Protein AF-A0A212RD48-F1 (afdb_monomer_lite)

Radius of gyration: 13.56 Å; chains: 1; bounding box: 32×24×40 Å

pLDDT: mean 89.85, std 11.2, range [38.34, 98.31]

Sequence (104 aa):
MESSGKEVEIRFAWRSVQGPQVVARFRAAVEGEDPAMRRVLCRLMTLLEVQTPPGVEDPLLRPEGLRTLEGKRVKVPEEALHGLTLPLKRETLTGGLRIPYFFD

Foldseek 3Di:
DDPQADKAKFKEWEQAPVGDIKIWIFTWGFPAADVVVQKTKIAGADTDDIDDDPPRPDPCSDPVNVRVLHRWIAIDHPCRRVVDYHYDYPCLSVVVDPDRRTHD

Secondary structure (DSSP, 8-state):
----PPEEEEEEEEEPTTSPEEEEEEEEEEEEEETTTTEEEEEEEEEEEEE--TT---GGGSHHHHHTTTT-EEEEEGGGGGT-EEEE-GGGTTT-SSS-SEE-

Structure (mmCIF, N/CA/C/O backbone):
data_AF-A0A212RD48-F1
#
_entry.id   AF-A0A21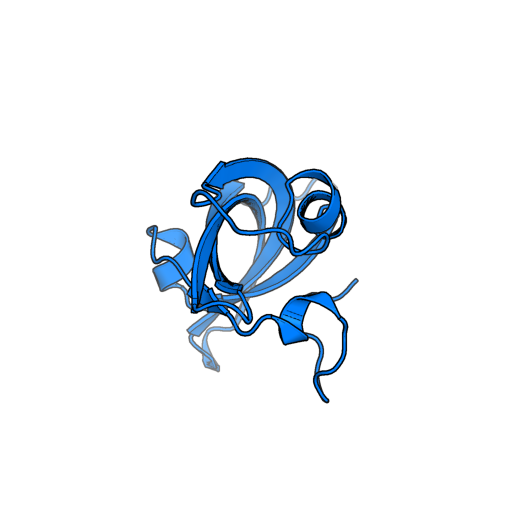2RD48-F1
#
loop_
_atom_site.group_PDB
_atom_site.id
_atom_site.type_symbol
_atom_site.label_atom_id
_atom_site.label_alt_id
_atom_site.label_comp_id
_atom_site.label_asym_id
_atom_site.label_entity_id
_atom_site.label_seq_id
_atom_site.pdbx_PDB_ins_code
_atom_site.Cartn_x
_atom_site.Cartn_y
_atom_site.Cartn_z
_atom_site.occupancy
_atom_site.B_iso_or_equiv
_atom_site.auth_seq_id
_atom_site.auth_comp_id
_atom_site.auth_asym_id
_atom_site.auth_atom_id
_atom_site.pdbx_PDB_model_num
ATOM 1 N N . MET A 1 1 ? 11.093 11.262 -21.981 1.00 38.34 1 MET A N 1
ATOM 2 C CA . MET A 1 1 ? 10.813 9.863 -22.355 1.00 38.34 1 MET A CA 1
ATOM 3 C C . MET A 1 1 ? 9.754 9.360 -21.401 1.00 38.34 1 MET A C 1
ATOM 5 O O . MET A 1 1 ? 10.058 9.095 -20.246 1.00 38.34 1 MET A O 1
ATOM 9 N N . GLU A 1 2 ? 8.504 9.363 -21.847 1.00 41.06 2 GLU A N 1
ATOM 10 C CA . GLU A 1 2 ? 7.389 8.801 -21.093 1.00 41.06 2 GLU A CA 1
ATOM 11 C C . GLU A 1 2 ? 7.547 7.282 -21.085 1.00 41.06 2 GLU A C 1
ATOM 13 O O . GLU A 1 2 ? 7.202 6.605 -22.051 1.00 41.06 2 GLU A O 1
ATOM 18 N N . SER A 1 3 ? 8.095 6.729 -20.003 1.00 45.56 3 SER A N 1
ATOM 19 C CA . SER A 1 3 ? 7.797 5.339 -19.675 1.00 45.56 3 SER A CA 1
ATOM 20 C C . SER A 1 3 ? 6.316 5.297 -19.320 1.00 45.56 3 SER A C 1
ATOM 22 O O . SER A 1 3 ? 5.952 5.503 -18.165 1.00 45.56 3 SER A O 1
ATOM 24 N N . SER A 1 4 ? 5.452 5.057 -20.310 1.00 54.81 4 SER A N 1
ATOM 25 C CA . SER A 1 4 ? 4.118 4.507 -20.055 1.00 54.81 4 SER A CA 1
ATOM 26 C C . SER A 1 4 ? 4.308 3.085 -19.524 1.00 54.81 4 SER A C 1
ATOM 28 O O . SER A 1 4 ? 4.141 2.098 -20.236 1.00 54.81 4 SER A O 1
ATOM 30 N N . GLY A 1 5 ? 4.779 2.987 -18.279 1.00 68.31 5 GLY A N 1
ATOM 31 C CA . GLY A 1 5 ? 4.812 1.744 -17.532 1.00 68.31 5 GLY A CA 1
ATOM 32 C C . GLY A 1 5 ? 3.383 1.242 -17.399 1.00 68.31 5 GLY A C 1
ATOM 33 O O . GLY A 1 5 ? 2.471 2.030 -17.146 1.00 68.31 5 GLY A O 1
ATOM 34 N N . LYS A 1 6 ? 3.178 -0.058 -17.612 1.00 90.06 6 LYS A N 1
ATOM 35 C CA . LYS A 1 6 ? 1.871 -0.708 -17.479 1.00 90.06 6 LYS A CA 1
ATOM 36 C C . LYS A 1 6 ? 1.202 -0.264 -16.173 1.00 90.06 6 LYS A C 1
ATOM 38 O O . LYS A 1 6 ? 1.771 -0.456 -15.096 1.00 90.06 6 LYS A O 1
ATOM 43 N N . GLU A 1 7 ? 0.007 0.316 -16.276 1.00 95.06 7 GLU A N 1
ATOM 44 C CA . GLU A 1 7 ? -0.800 0.640 -15.102 1.00 95.06 7 GLU A CA 1
ATOM 45 C C . GLU A 1 7 ? -1.434 -0.634 -14.536 1.00 95.06 7 GLU A C 1
ATOM 47 O O . GLU A 1 7 ? -1.956 -1.480 -15.266 1.00 95.06 7 GLU A O 1
ATOM 52 N N . VAL A 1 8 ? -1.381 -0.768 -13.216 1.00 95.88 8 VAL A N 1
ATOM 53 C CA . VAL A 1 8 ? -1.913 -1.898 -12.452 1.00 95.88 8 VAL A CA 1
ATOM 54 C C . VAL A 1 8 ? -2.637 -1.387 -11.210 1.00 95.88 8 VAL A C 1
ATOM 56 O O . VAL A 1 8 ? -2.447 -0.248 -10.780 1.00 95.88 8 VAL A O 1
ATOM 59 N N . GLU A 1 9 ? -3.459 -2.240 -10.608 1.00 97.62 9 GLU A N 1
ATOM 60 C CA . GLU A 1 9 ? -4.049 -1.982 -9.299 1.00 97.62 9 GLU A CA 1
ATOM 61 C C . GLU A 1 9 ? -3.327 -2.812 -8.240 1.00 97.62 9 GLU A C 1
ATOM 63 O O . GLU A 1 9 ? -3.228 -4.029 -8.373 1.00 97.62 9 GLU A O 1
ATOM 68 N N . ILE A 1 10 ? -2.863 -2.161 -7.173 1.00 98.00 10 ILE A N 1
ATOM 69 C CA . ILE A 1 10 ? -2.254 -2.826 -6.020 1.00 98.00 10 ILE A CA 1
ATOM 70 C C . ILE A 1 10 ? -3.156 -2.660 -4.804 1.00 98.00 10 ILE A C 1
ATOM 72 O O . ILE A 1 10 ? -3.684 -1.576 -4.541 1.00 98.00 10 ILE A O 1
ATOM 76 N N . ARG A 1 11 ? -3.320 -3.750 -4.052 1.00 98.31 11 ARG A N 1
ATOM 77 C CA . ARG A 1 11 ? -4.181 -3.816 -2.873 1.00 98.31 11 ARG A CA 1
ATOM 78 C C . ARG A 1 11 ? -3.350 -4.058 -1.629 1.00 98.31 11 ARG A C 1
ATOM 80 O O . ARG A 1 11 ? -2.553 -4.993 -1.585 1.00 98.31 11 ARG A O 1
ATOM 87 N N . PHE A 1 12 ? -3.584 -3.261 -0.601 1.00 97.88 12 PHE A N 1
ATOM 88 C CA . PHE A 1 12 ? -2.928 -3.390 0.695 1.00 97.88 12 PHE A CA 1
ATOM 89 C C . PHE A 1 12 ? -3.976 -3.538 1.788 1.00 97.88 12 PHE A C 1
ATOM 91 O O . PHE A 1 12 ? -5.036 -2.924 1.710 1.00 97.88 12 PHE A O 1
ATOM 98 N N . ALA A 1 13 ? -3.677 -4.331 2.811 1.00 96.56 13 ALA A N 1
ATOM 99 C CA . ALA A 1 13 ? -4.504 -4.459 4.001 1.00 96.56 13 ALA A CA 1
ATOM 100 C C . ALA A 1 13 ? -3.653 -4.244 5.250 1.00 96.56 13 ALA A C 1
ATOM 102 O O . ALA A 1 13 ? -2.787 -5.061 5.557 1.00 96.56 13 ALA A O 1
ATOM 103 N N . TRP A 1 14 ? -3.928 -3.183 6.000 1.00 95.44 14 TRP A N 1
ATOM 104 C CA . TRP A 1 14 ? -3.284 -2.932 7.285 1.00 95.44 14 TRP A CA 1
ATOM 105 C C . TRP A 1 14 ? -4.197 -3.344 8.422 1.00 95.44 14 TRP A C 1
ATOM 107 O O . TRP A 1 14 ? -5.367 -2.970 8.461 1.00 95.44 14 TRP A O 1
ATOM 117 N N . ARG A 1 15 ? -3.653 -4.083 9.386 1.00 87.38 15 ARG A N 1
ATOM 118 C CA . ARG A 1 15 ? -4.348 -4.329 10.650 1.00 87.38 15 ARG A CA 1
ATOM 119 C C . ARG A 1 15 ? -4.183 -3.107 11.557 1.00 87.38 15 ARG A C 1
ATOM 121 O O . ARG A 1 15 ? -3.053 -2.704 11.833 1.00 87.38 15 ARG A O 1
ATOM 128 N N . SER A 1 16 ? -5.293 -2.530 12.014 1.00 79.75 16 SER A N 1
ATOM 129 C CA . SER A 1 16 ? -5.269 -1.482 13.035 1.00 79.75 16 SER A CA 1
ATOM 130 C C . SER A 1 16 ? -4.862 -2.073 14.387 1.00 79.75 16 SER A C 1
ATOM 132 O O . SER A 1 16 ? -4.994 -3.276 14.623 1.00 79.75 16 SER A O 1
ATOM 134 N N . VAL A 1 17 ? -4.397 -1.226 15.308 1.00 75.56 17 VAL A N 1
ATOM 135 C CA . VAL A 1 17 ? -4.048 -1.653 16.679 1.00 75.56 17 VAL A CA 1
ATOM 136 C C . VAL A 1 17 ? -5.246 -2.298 17.391 1.00 75.56 17 VAL A C 1
ATOM 138 O O . VAL A 1 17 ? -5.074 -3.202 18.201 1.00 75.56 17 VAL A O 1
ATOM 141 N N . GLN A 1 18 ? -6.462 -1.872 17.048 1.00 73.44 18 GLN A N 1
ATOM 142 C CA . GLN A 1 18 ? -7.714 -2.351 17.634 1.00 73.44 18 GLN A CA 1
ATOM 143 C C . GLN A 1 18 ? -8.217 -3.664 17.005 1.00 73.44 18 GLN A C 1
ATOM 145 O O . GLN A 1 18 ? -9.193 -4.228 17.489 1.00 73.44 18 GLN A O 1
ATOM 150 N N . GLY A 1 19 ? -7.571 -4.168 15.944 1.00 72.12 19 GLY A N 1
ATOM 151 C CA . GLY A 1 19 ? -7.882 -5.463 15.326 1.00 72.12 19 GLY A CA 1
ATOM 152 C C . GLY A 1 19 ? -8.498 -5.419 13.919 1.00 72.12 19 GLY A C 1
ATOM 153 O O . GLY A 1 19 ? -8.094 -6.253 13.101 1.00 72.12 19 GLY A O 1
ATOM 154 N N . PRO A 1 20 ? -9.421 -4.493 13.580 1.00 83.44 20 PRO A N 1
ATOM 155 C CA . PRO A 1 20 ? -9.983 -4.420 12.234 1.00 83.44 20 PRO A CA 1
ATOM 156 C C . PRO A 1 20 ? -8.930 -4.143 11.154 1.00 83.44 20 PRO A C 1
ATOM 158 O O . PRO A 1 20 ? -7.911 -3.494 11.404 1.00 83.44 20 PRO A O 1
ATOM 161 N N . GLN A 1 21 ? -9.181 -4.625 9.936 1.00 90.56 21 GLN A N 1
ATOM 162 C CA . GLN A 1 21 ? -8.303 -4.391 8.789 1.00 90.56 21 GLN A CA 1
ATOM 163 C C . GLN A 1 21 ? -8.844 -3.278 7.901 1.00 90.56 21 GLN A C 1
ATOM 165 O O . GLN A 1 21 ? -9.999 -3.322 7.490 1.00 90.56 21 GLN A O 1
ATOM 170 N N . VAL A 1 22 ? -7.988 -2.314 7.576 1.00 94.50 22 VAL A N 1
ATOM 171 C CA . VAL A 1 22 ? -8.257 -1.301 6.557 1.00 94.50 22 VAL A CA 1
ATOM 172 C C . VAL A 1 22 ? -7.644 -1.762 5.248 1.00 94.50 22 VAL A C 1
ATOM 174 O O . VAL A 1 22 ? -6.446 -2.048 5.198 1.00 94.50 22 VAL A O 1
ATOM 177 N N . VAL A 1 23 ? -8.459 -1.834 4.198 1.00 96.69 23 VAL A N 1
ATOM 178 C CA . VAL A 1 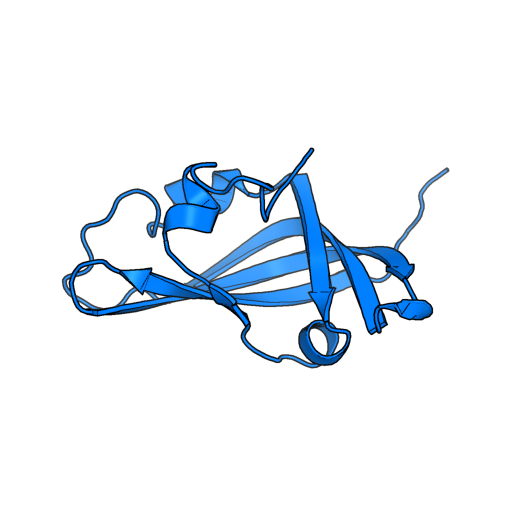23 ? -8.015 -2.213 2.852 1.00 96.69 23 VAL A CA 1
ATOM 179 C C . VAL A 1 23 ? -7.942 -0.968 1.985 1.00 96.69 23 VAL A C 1
ATOM 181 O O . VAL A 1 23 ? -8.884 -0.185 1.969 1.00 96.69 23 VAL A O 1
ATOM 184 N N . ALA A 1 24 ? -6.857 -0.792 1.238 1.00 97.94 24 ALA A N 1
ATOM 185 C CA . ALA A 1 24 ? -6.735 0.284 0.264 1.00 97.94 24 ALA A CA 1
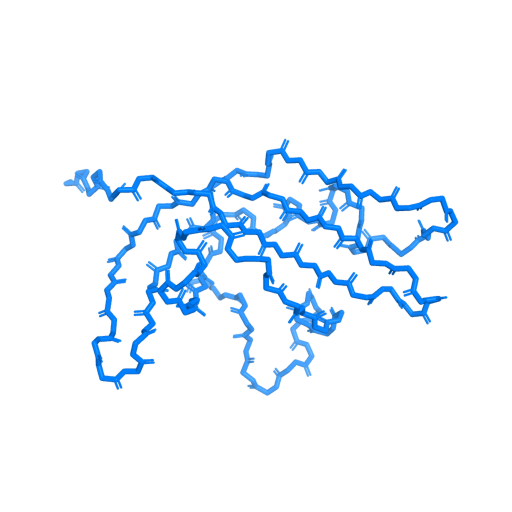ATOM 186 C C . ALA A 1 24 ? -6.328 -0.235 -1.107 1.00 97.94 24 ALA A C 1
ATOM 188 O O . ALA A 1 24 ? -5.559 -1.194 -1.227 1.00 97.94 24 ALA A O 1
ATOM 189 N N . ARG A 1 25 ? -6.833 0.438 -2.138 1.00 98.31 25 ARG A N 1
ATOM 190 C CA . ARG A 1 25 ? -6.548 0.153 -3.543 1.00 98.31 25 ARG A CA 1
ATOM 191 C C . ARG A 1 25 ? -5.852 1.350 -4.155 1.00 98.31 25 ARG A C 1
ATOM 193 O O . ARG A 1 25 ? -6.378 2.458 -4.102 1.00 98.31 25 ARG A O 1
ATOM 200 N N . PHE A 1 26 ? -4.701 1.118 -4.764 1.00 98.31 26 PHE A N 1
ATOM 201 C CA . PHE A 1 26 ? -3.947 2.139 -5.476 1.00 98.31 26 PHE A CA 1
ATOM 202 C C . PHE A 1 26 ? -3.855 1.785 -6.951 1.00 98.31 26 PHE A C 1
ATOM 204 O O . PHE A 1 26 ? -3.574 0.639 -7.300 1.00 98.31 26 PHE A O 1
ATOM 211 N N . ARG A 1 27 ? -4.002 2.790 -7.813 1.00 98.06 27 ARG A N 1
ATOM 212 C CA . ARG A 1 27 ? -3.434 2.736 -9.158 1.00 98.06 27 ARG A CA 1
ATOM 213 C C . ARG A 1 27 ? -1.924 2.890 -9.031 1.00 98.06 27 ARG A C 1
ATOM 215 O O . ARG A 1 27 ? -1.460 3.781 -8.320 1.00 98.06 27 ARG A O 1
ATOM 222 N N . ALA A 1 28 ? -1.169 2.053 -9.725 1.00 97.56 28 ALA A N 1
ATOM 223 C CA . ALA A 1 28 ? 0.284 2.085 -9.727 1.00 97.56 28 ALA A CA 1
ATOM 224 C C . ALA A 1 28 ? 0.839 1.892 -11.142 1.00 97.56 28 ALA A C 1
ATOM 226 O O . ALA A 1 28 ? 0.219 1.223 -11.964 1.00 97.56 28 ALA A O 1
ATOM 227 N N . ALA A 1 29 ? 2.011 2.457 -11.412 1.00 96.88 29 ALA A N 1
ATOM 228 C CA . ALA A 1 29 ? 2.761 2.235 -12.642 1.00 96.88 29 ALA A CA 1
ATOM 229 C C . ALA A 1 29 ? 3.903 1.252 -12.374 1.00 96.88 29 ALA A C 1
ATOM 231 O O . ALA A 1 29 ? 4.667 1.439 -11.423 1.00 96.88 29 ALA A O 1
ATOM 232 N N . VAL A 1 30 ? 4.032 0.215 -13.201 1.00 95.94 30 VAL A N 1
ATOM 233 C CA . VAL A 1 30 ? 5.185 -0.694 -13.149 1.00 95.94 30 VAL A CA 1
ATOM 234 C C . VAL A 1 30 ? 6.425 0.037 -13.668 1.00 95.94 30 VAL A C 1
ATOM 236 O O . VAL A 1 30 ? 6.426 0.538 -14.791 1.00 95.94 30 VAL A O 1
ATOM 239 N N . GLU A 1 31 ? 7.482 0.090 -12.858 1.00 94.81 31 GLU A N 1
ATOM 240 C CA . GLU A 1 31 ? 8.763 0.722 -13.211 1.00 94.81 31 GLU A CA 1
ATOM 241 C C . GLU A 1 31 ? 9.866 -0.295 -13.522 1.00 94.81 31 GLU A C 1
ATOM 243 O O . GLU A 1 31 ? 10.852 0.047 -14.173 1.00 94.81 31 GLU A O 1
ATOM 248 N N . GLY A 1 32 ? 9.721 -1.541 -13.068 1.00 92.88 32 GLY A N 1
ATOM 249 C CA . GLY A 1 32 ? 10.680 -2.601 -13.351 1.00 92.88 32 GLY A CA 1
ATOM 250 C C . GLY A 1 32 ? 10.339 -3.913 -12.662 1.00 92.88 32 GLY A C 1
ATOM 251 O O . GLY A 1 32 ? 9.445 -3.985 -11.822 1.00 92.88 32 GLY A O 1
ATOM 252 N N . GLU A 1 33 ? 11.090 -4.950 -13.001 1.00 91.88 33 GLU A N 1
ATOM 253 C CA . GLU A 1 33 ? 10.928 -6.300 -12.467 1.00 91.88 33 GLU A CA 1
ATOM 254 C C . GLU A 1 33 ? 12.257 -6.781 -11.880 1.00 91.88 33 GLU A C 1
ATOM 256 O O . GLU A 1 33 ? 13.338 -6.417 -12.343 1.00 91.88 33 GLU A O 1
ATOM 261 N N . ASP A 1 34 ? 12.171 -7.598 -10.839 1.00 87.69 34 ASP A N 1
ATOM 262 C CA . ASP A 1 34 ? 13.281 -8.303 -10.212 1.00 87.69 34 ASP A CA 1
ATOM 263 C C . ASP A 1 34 ? 12.998 -9.809 -10.335 1.00 87.69 34 ASP A C 1
ATOM 265 O O . ASP A 1 34 ? 12.349 -10.395 -9.455 1.00 87.69 34 ASP A O 1
ATOM 269 N N . PRO A 1 35 ? 13.433 -10.446 -11.441 1.00 83.25 35 PRO A N 1
ATOM 270 C CA . PRO A 1 35 ? 13.138 -11.851 -11.714 1.00 83.25 35 PRO A CA 1
ATOM 271 C C . PRO A 1 35 ? 13.743 -12.788 -10.666 1.00 83.25 35 PRO A C 1
ATOM 273 O O . PRO A 1 35 ? 13.154 -13.816 -10.341 1.00 83.25 35 PRO A O 1
ATOM 276 N N . ALA A 1 36 ? 14.897 -12.420 -10.099 1.00 87.44 36 ALA A N 1
ATOM 277 C CA . ALA A 1 36 ? 15.587 -13.223 -9.095 1.00 87.44 36 ALA A CA 1
ATOM 278 C C . ALA A 1 36 ? 14.787 -13.308 -7.789 1.00 87.44 36 ALA A C 1
ATOM 280 O O . ALA A 1 36 ? 14.749 -14.358 -7.149 1.00 87.44 36 ALA A O 1
ATOM 281 N N . MET A 1 37 ? 14.120 -12.215 -7.403 1.00 86.44 37 MET A N 1
ATOM 282 C CA . MET A 1 37 ? 13.274 -12.175 -6.208 1.00 86.44 37 MET A CA 1
ATOM 283 C C . MET A 1 37 ? 11.788 -12.420 -6.490 1.00 86.44 37 MET A C 1
ATOM 285 O O . MET A 1 37 ? 11.002 -12.420 -5.541 1.00 86.44 37 MET A O 1
ATOM 289 N N . ARG A 1 38 ? 11.397 -12.607 -7.761 1.00 90.19 38 ARG A N 1
ATOM 290 C CA . ARG A 1 38 ? 9.996 -12.647 -8.221 1.00 90.19 38 ARG A CA 1
ATOM 291 C C . ARG A 1 38 ? 9.187 -11.449 -7.711 1.00 90.19 38 ARG A C 1
ATOM 293 O O . ARG A 1 38 ? 8.089 -11.588 -7.169 1.00 90.19 38 ARG A O 1
ATOM 300 N N . ARG A 1 39 ? 9.775 -10.255 -7.820 1.00 94.00 39 ARG A N 1
ATOM 301 C CA . ARG A 1 39 ? 9.162 -8.996 -7.375 1.00 94.00 39 ARG A CA 1
ATOM 302 C C . ARG A 1 39 ? 9.049 -8.002 -8.510 1.00 94.00 39 ARG A C 1
ATOM 304 O O . ARG A 1 39 ? 9.827 -8.021 -9.452 1.00 94.00 39 ARG A O 1
ATOM 311 N N . VAL A 1 40 ? 8.113 -7.082 -8.357 1.00 95.06 40 VAL A N 1
ATOM 312 C CA . VAL A 1 40 ? 7.849 -6.001 -9.296 1.00 95.06 40 VAL A CA 1
ATOM 313 C C . VAL A 1 40 ? 7.979 -4.683 -8.549 1.00 95.06 40 VAL A C 1
ATOM 315 O O . VAL A 1 40 ? 7.450 -4.523 -7.445 1.00 95.06 40 VAL A O 1
ATOM 318 N N . LEU A 1 41 ? 8.738 -3.760 -9.127 1.00 95.69 41 LEU A N 1
ATOM 319 C CA . LEU A 1 41 ? 8.858 -2.390 -8.661 1.00 95.69 41 LEU A CA 1
ATOM 320 C C . LEU A 1 41 ? 7.720 -1.570 -9.265 1.00 95.69 41 LEU A C 1
ATOM 322 O O . LEU A 1 41 ? 7.616 -1.449 -10.486 1.00 95.69 41 LEU A O 1
ATOM 326 N N . CYS A 1 42 ? 6.906 -0.971 -8.404 1.00 96.62 42 CYS A N 1
ATOM 327 C CA . CYS A 1 42 ? 5.790 -0.126 -8.805 1.00 96.62 42 CYS A CA 1
ATOM 328 C C . CYS A 1 42 ? 5.893 1.246 -8.135 1.00 96.62 42 CYS A C 1
ATOM 330 O O . CYS A 1 42 ? 6.259 1.328 -6.962 1.00 96.62 42 CYS A O 1
ATOM 332 N N . ARG A 1 43 ? 5.497 2.309 -8.841 1.00 97.38 43 ARG A N 1
ATOM 333 C CA . ARG A 1 43 ? 5.188 3.618 -8.248 1.00 97.38 43 ARG A CA 1
ATOM 334 C C . ARG A 1 43 ? 3.688 3.718 -8.001 1.00 97.38 43 ARG A C 1
ATOM 336 O O . ARG A 1 43 ? 2.906 3.541 -8.930 1.00 97.38 43 ARG A O 1
ATOM 343 N N . LEU A 1 44 ? 3.283 4.018 -6.771 1.00 97.56 44 LEU A N 1
ATOM 344 C CA . LEU A 1 44 ? 1.891 4.298 -6.426 1.00 97.56 44 LEU A CA 1
ATOM 345 C C . LEU A 1 44 ? 1.510 5.672 -6.981 1.00 97.56 44 LEU A C 1
ATOM 347 O O . LEU A 1 44 ? 2.178 6.658 -6.695 1.00 97.56 44 LEU A O 1
ATOM 351 N N . MET A 1 45 ? 0.458 5.741 -7.788 1.00 97.50 45 MET A N 1
ATOM 352 C CA . MET A 1 45 ? 0.061 6.963 -8.494 1.00 97.50 45 MET A CA 1
ATOM 353 C C . MET A 1 45 ? -1.128 7.642 -7.826 1.00 97.50 45 MET A C 1
ATOM 355 O O . MET A 1 45 ? -1.102 8.845 -7.596 1.00 97.50 45 MET A O 1
ATOM 359 N N . THR A 1 46 ? -2.183 6.881 -7.531 1.00 97.88 46 THR A N 1
ATOM 360 C CA . THR A 1 46 ? -3.437 7.439 -7.010 1.00 97.88 46 THR A CA 1
ATOM 361 C C . THR A 1 46 ? -4.125 6.442 -6.096 1.00 97.88 46 THR A C 1
ATOM 363 O O . THR A 1 46 ? -4.274 5.271 -6.454 1.00 97.88 46 THR A O 1
ATOM 366 N N . LEU A 1 47 ? -4.583 6.907 -4.940 1.00 98.31 47 LEU A N 1
ATOM 367 C CA . LEU A 1 47 ? -5.456 6.162 -4.049 1.00 98.31 47 LEU A CA 1
ATOM 368 C C . LEU A 1 47 ? -6.876 6.125 -4.631 1.00 98.31 47 LEU A C 1
ATOM 370 O O . LEU A 1 47 ? -7.533 7.154 -4.765 1.00 98.31 47 LEU A O 1
ATOM 374 N N . LEU A 1 48 ? -7.349 4.929 -4.976 1.00 97.75 48 LEU A N 1
ATOM 375 C CA . LEU A 1 48 ? -8.654 4.715 -5.605 1.00 97.75 48 LEU A CA 1
ATOM 376 C C . LEU A 1 48 ? -9.766 4.532 -4.573 1.00 97.75 48 LEU A C 1
ATOM 378 O O . LEU A 1 48 ? -10.850 5.086 -4.717 1.00 97.75 48 LEU A O 1
ATOM 382 N N . GLU A 1 49 ? -9.510 3.724 -3.546 1.00 97.06 49 GLU A N 1
ATOM 383 C CA . GLU A 1 49 ? -10.511 3.343 -2.552 1.00 97.06 49 GLU A CA 1
ATOM 384 C C . GLU A 1 49 ? -9.837 3.001 -1.225 1.00 97.06 49 GLU A C 1
ATOM 386 O O . GLU A 1 49 ? -8.738 2.438 -1.206 1.00 97.06 49 GLU A O 1
ATOM 391 N N . VAL A 1 50 ? -10.530 3.299 -0.124 1.00 96.75 50 VAL A N 1
ATOM 392 C CA . VAL A 1 50 ? -10.199 2.815 1.218 1.00 96.75 50 VAL A CA 1
ATOM 393 C C . VAL A 1 50 ? -11.457 2.246 1.855 1.00 96.75 50 VAL A C 1
ATOM 395 O O . VAL A 1 50 ? -12.469 2.933 1.971 1.00 96.75 50 VAL A O 1
ATOM 398 N N . GLN A 1 51 ? -11.381 0.994 2.286 1.00 95.12 51 GLN A N 1
ATOM 399 C CA . GLN A 1 51 ? -12.419 0.319 3.049 1.00 95.12 51 GLN A CA 1
ATOM 400 C C . GLN A 1 51 ? -12.008 0.329 4.519 1.00 95.12 51 GLN A C 1
ATOM 402 O O . GLN A 1 51 ? -11.136 -0.438 4.939 1.00 95.12 51 GLN A O 1
ATOM 407 N N . THR A 1 52 ? -12.627 1.222 5.290 1.00 91.31 52 THR A N 1
ATOM 408 C CA . THR A 1 52 ? -12.364 1.394 6.722 1.00 91.31 52 THR A CA 1
ATOM 409 C C . THR A 1 52 ? -13.519 0.804 7.533 1.00 91.31 52 THR A C 1
ATOM 411 O O . THR A 1 52 ? -14.641 1.303 7.436 1.00 91.31 52 THR A O 1
ATOM 414 N N . PRO A 1 53 ? -13.284 -0.244 8.342 1.00 88.69 53 PRO A N 1
ATOM 415 C CA . PRO A 1 53 ? -14.306 -0.781 9.233 1.00 88.69 53 PRO A CA 1
ATOM 416 C C . PRO A 1 53 ? -14.762 0.245 10.285 1.00 88.69 53 PRO A C 1
ATOM 418 O O . PRO A 1 53 ? -13.966 1.103 10.686 1.00 88.69 53 PRO A O 1
ATOM 421 N N . PRO A 1 54 ? -16.001 0.133 10.800 1.00 84.62 54 PRO A N 1
ATOM 422 C CA . PRO A 1 54 ? -16.467 0.960 11.908 1.00 84.62 54 PRO A CA 1
ATOM 423 C C . PRO A 1 54 ? -15.536 0.855 13.121 1.00 84.62 54 PRO A C 1
ATOM 425 O O . PRO A 1 54 ? -15.070 -0.232 13.464 1.00 84.62 54 PRO A O 1
ATOM 428 N N . GLY A 1 55 ? -15.283 1.984 13.783 1.00 83.44 55 GLY A N 1
ATOM 429 C CA . GLY A 1 55 ? -14.475 2.037 15.004 1.00 83.44 55 GLY A CA 1
ATOM 430 C C . GLY A 1 55 ? -12.959 2.090 14.794 1.00 83.44 55 GLY A C 1
ATOM 431 O O . GLY A 1 55 ? -12.235 2.124 15.782 1.00 83.44 55 GLY A O 1
ATOM 432 N N . VAL A 1 56 ? -12.454 2.130 13.553 1.00 86.50 56 VAL A N 1
ATOM 433 C CA . VAL A 1 56 ? -11.028 2.408 13.303 1.00 86.50 56 VAL A CA 1
ATOM 434 C C . VAL A 1 56 ? -10.769 3.912 13.370 1.00 86.50 56 VAL A C 1
ATOM 436 O O . VAL A 1 56 ? -11.148 4.657 12.470 1.00 86.50 56 VAL A O 1
ATOM 439 N N . GLU A 1 57 ? -10.075 4.358 14.417 1.00 84.56 57 GLU A N 1
ATOM 440 C CA . GLU A 1 57 ? -9.786 5.787 14.630 1.00 84.56 57 GLU A CA 1
ATOM 441 C C . GLU A 1 57 ? -8.370 6.217 14.212 1.00 84.56 57 GLU A C 1
ATOM 443 O O . GLU A 1 57 ? -8.068 7.412 14.215 1.00 84.56 57 GLU A O 1
ATOM 448 N N . ASP A 1 58 ? -7.521 5.270 13.806 1.00 87.88 58 ASP A N 1
ATOM 449 C CA . ASP A 1 58 ? -6.108 5.491 13.482 1.00 87.88 58 ASP A CA 1
ATOM 450 C C . ASP A 1 58 ? -5.920 6.459 12.297 1.00 87.88 58 ASP A C 1
ATOM 452 O O . ASP A 1 58 ? -6.287 6.115 11.169 1.00 87.88 58 ASP A O 1
ATOM 456 N N . PRO A 1 59 ? -5.326 7.651 12.503 1.00 88.31 59 PRO A N 1
ATOM 457 C CA . PRO A 1 59 ? -5.216 8.671 11.461 1.00 88.31 59 PRO A CA 1
ATOM 458 C C . PRO A 1 59 ? -4.367 8.228 10.263 1.00 88.31 59 PRO A C 1
ATOM 460 O O . PRO A 1 59 ? -4.611 8.687 9.151 1.00 88.31 59 PRO A O 1
ATOM 463 N N . LEU A 1 60 ? -3.413 7.307 10.454 1.00 91.12 60 LEU A N 1
ATOM 464 C CA . LEU A 1 60 ? -2.592 6.780 9.355 1.00 91.12 60 LEU A CA 1
ATOM 465 C C . LEU A 1 60 ? -3.378 5.859 8.418 1.00 91.12 60 LEU A C 1
ATOM 467 O O . LEU A 1 60 ? -2.999 5.691 7.264 1.00 91.12 60 LEU A O 1
ATOM 471 N N . LEU A 1 61 ? -4.465 5.266 8.915 1.00 92.44 61 LEU A N 1
ATOM 472 C CA . LEU A 1 61 ? -5.322 4.344 8.170 1.00 92.44 61 LEU A CA 1
ATOM 473 C C . LEU A 1 61 ? -6.576 5.027 7.610 1.00 92.44 61 LEU A C 1
ATOM 475 O O . LEU A 1 61 ? -7.478 4.360 7.105 1.00 92.44 61 L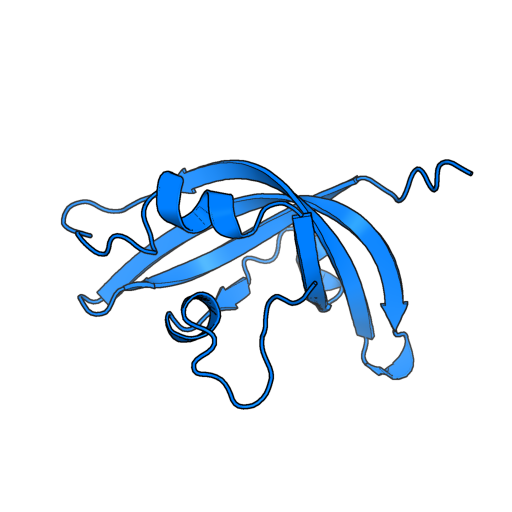EU A O 1
ATOM 479 N N . ARG A 1 62 ? -6.647 6.358 7.690 1.00 92.06 62 ARG A N 1
ATOM 480 C CA . ARG A 1 62 ? -7.678 7.150 7.014 1.00 92.06 62 ARG A CA 1
ATOM 481 C C . ARG A 1 62 ? -7.264 7.436 5.569 1.00 92.06 62 ARG A C 1
ATOM 483 O O . ARG A 1 62 ? -6.065 7.417 5.273 1.00 92.06 62 ARG A O 1
ATOM 490 N N . PRO A 1 63 ? -8.217 7.741 4.670 1.00 94.25 63 PRO A N 1
ATOM 491 C CA . PRO A 1 63 ? -7.905 8.091 3.287 1.00 94.25 63 PRO A CA 1
ATOM 492 C C . PRO A 1 63 ? -6.827 9.170 3.155 1.00 94.25 63 PRO A C 1
ATOM 494 O O . PRO A 1 63 ? -5.927 9.035 2.335 1.00 94.25 63 PRO A O 1
ATOM 497 N N . GLU A 1 64 ? -6.864 10.207 3.989 1.00 93.31 64 GLU A N 1
ATOM 498 C CA . GLU A 1 64 ? -5.902 11.314 3.962 1.00 93.31 64 GLU A CA 1
ATOM 499 C C . GLU A 1 64 ? -4.494 10.852 4.353 1.00 93.31 64 GLU A C 1
ATOM 501 O O . GLU A 1 64 ? -3.515 11.251 3.726 1.00 93.31 64 GLU A O 1
ATOM 506 N N . GLY A 1 65 ? -4.395 9.966 5.350 1.00 93.25 65 GLY A N 1
ATOM 507 C CA . GLY A 1 65 ? -3.132 9.358 5.764 1.00 93.25 65 GLY A CA 1
ATOM 508 C C . GLY A 1 65 ? -2.543 8.473 4.667 1.00 93.25 65 GLY A C 1
ATOM 509 O O . GLY A 1 65 ? -1.362 8.584 4.349 1.00 93.25 65 GLY A O 1
ATOM 510 N N . LEU A 1 66 ? -3.370 7.651 4.020 1.00 96.12 66 LEU A N 1
ATOM 511 C CA . LEU A 1 66 ? -2.925 6.742 2.960 1.00 96.12 66 LEU A CA 1
ATOM 512 C C . LEU A 1 66 ? -2.587 7.457 1.643 1.00 96.12 66 LEU A C 1
ATOM 514 O O . LEU A 1 66 ? -1.724 6.977 0.910 1.00 96.12 66 LEU A O 1
ATOM 518 N N . ARG A 1 67 ? -3.176 8.628 1.359 1.00 96.19 67 ARG A N 1
ATOM 519 C CA . ARG A 1 67 ? -2.776 9.474 0.213 1.00 96.19 67 ARG A CA 1
ATOM 520 C C . ARG A 1 67 ? -1.315 9.911 0.280 1.00 96.19 67 ARG A C 1
ATOM 522 O O . ARG A 1 67 ? -0.717 10.153 -0.758 1.00 96.19 67 ARG A O 1
ATOM 529 N N . THR A 1 68 ? -0.703 9.950 1.465 1.00 94.44 68 THR A N 1
ATOM 530 C CA . THR A 1 68 ? 0.733 10.266 1.598 1.00 94.44 68 THR A CA 1
ATOM 531 C C . THR A 1 68 ? 1.657 9.236 0.932 1.00 94.44 68 THR A C 1
ATOM 533 O O . THR A 1 68 ? 2.840 9.511 0.734 1.00 94.44 68 THR A O 1
ATOM 536 N N . LEU A 1 69 ? 1.128 8.061 0.568 1.00 96.00 69 LEU A N 1
ATOM 537 C CA . LEU A 1 69 ? 1.842 7.037 -0.192 1.00 96.00 69 LEU A CA 1
ATOM 538 C C . LEU A 1 69 ? 1.835 7.291 -1.707 1.00 96.00 69 LEU A C 1
ATOM 540 O O . LEU A 1 69 ? 2.571 6.621 -2.430 1.00 96.00 69 LEU A O 1
ATOM 544 N N . GLU A 1 70 ? 1.022 8.223 -2.211 1.00 96.69 70 GLU A N 1
ATOM 545 C CA . GLU A 1 70 ? 1.060 8.615 -3.622 1.00 96.69 70 GLU A CA 1
ATOM 546 C C . GLU A 1 70 ? 2.445 9.177 -3.981 1.00 96.69 70 GLU A C 1
ATOM 548 O O . GLU A 1 70 ? 3.075 9.908 -3.218 1.00 96.69 70 GLU A O 1
ATOM 553 N N . GLY A 1 71 ? 2.958 8.777 -5.140 1.00 96.31 71 GLY A N 1
ATOM 554 C CA . GLY A 1 71 ? 4.318 9.053 -5.597 1.00 96.31 71 GLY A CA 1
ATOM 555 C C . GLY A 1 71 ? 5.380 8.081 -5.072 1.00 96.31 71 GLY A C 1
ATOM 556 O O . GLY A 1 71 ? 6.427 7.949 -5.711 1.00 96.31 71 GLY A O 1
ATOM 557 N N . LYS A 1 72 ? 5.125 7.353 -3.973 1.00 96.31 72 LYS A N 1
ATOM 558 C CA . LYS A 1 72 ? 6.093 6.400 -3.406 1.00 96.31 72 LYS A CA 1
ATOM 559 C C . LYS A 1 72 ? 6.249 5.162 -4.283 1.00 96.31 72 LYS A C 1
ATOM 561 O O . LYS A 1 72 ? 5.309 4.688 -4.923 1.00 96.31 72 LYS A O 1
ATOM 566 N N . ARG A 1 73 ? 7.445 4.589 -4.257 1.00 96.38 73 ARG A N 1
ATOM 567 C CA . ARG A 1 73 ? 7.778 3.292 -4.840 1.00 96.38 73 ARG A CA 1
ATOM 568 C C . ARG A 1 73 ? 7.620 2.170 -3.822 1.00 96.38 73 ARG A C 1
ATOM 570 O O . ARG A 1 73 ? 7.805 2.358 -2.620 1.00 96.38 73 ARG A O 1
ATOM 577 N N . VAL A 1 74 ? 7.306 0.982 -4.323 1.00 95.94 74 VAL A N 1
ATOM 578 C CA . VAL A 1 74 ? 7.152 -0.245 -3.540 1.00 95.94 74 VAL A CA 1
ATOM 579 C C . VAL A 1 74 ? 7.590 -1.450 -4.367 1.00 95.94 74 VAL A C 1
ATOM 581 O O . VAL A 1 74 ? 7.376 -1.494 -5.578 1.00 95.94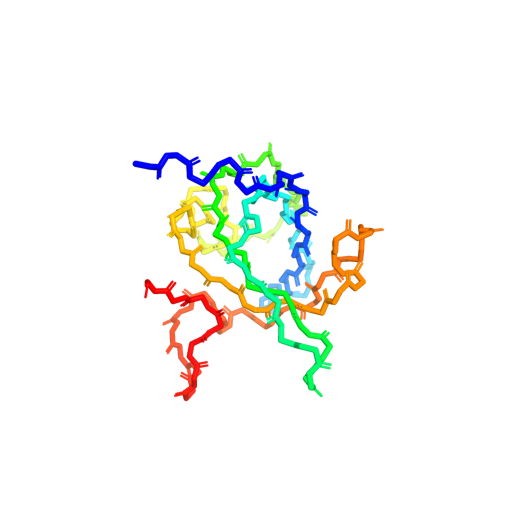 74 VAL A O 1
ATOM 584 N N . LYS A 1 75 ? 8.196 -2.446 -3.713 1.00 95.62 75 LYS A N 1
ATOM 585 C CA . LYS A 1 75 ? 8.452 -3.761 -4.317 1.00 95.62 75 LYS A CA 1
ATOM 586 C C . LYS A 1 75 ? 7.407 -4.757 -3.834 1.00 95.62 75 LYS A C 1
ATOM 588 O O . LYS A 1 75 ? 7.386 -5.097 -2.650 1.00 95.62 75 LYS A O 1
ATOM 593 N N . VAL A 1 76 ? 6.588 -5.255 -4.749 1.00 96.00 76 VAL A N 1
ATOM 594 C CA . VAL A 1 76 ? 5.511 -6.213 -4.467 1.00 96.00 76 VAL A CA 1
ATOM 595 C C . VAL A 1 76 ? 5.801 -7.563 -5.123 1.00 96.00 76 VAL A C 1
ATOM 597 O O . VAL A 1 76 ? 6.554 -7.603 -6.094 1.00 96.00 76 VAL A O 1
ATOM 600 N N . PRO A 1 77 ? 5.267 -8.681 -4.609 1.00 96.06 77 PRO A N 1
ATOM 601 C CA . PRO A 1 77 ? 5.294 -9.941 -5.347 1.00 96.06 77 PRO A CA 1
ATOM 602 C C . PRO A 1 77 ? 4.479 -9.820 -6.644 1.00 96.06 77 PRO A C 1
ATOM 604 O O . PRO A 1 77 ? 3.537 -9.028 -6.711 1.00 96.06 77 PRO A O 1
ATOM 607 N N . GLU A 1 78 ? 4.824 -10.606 -7.660 1.00 93.56 78 GLU A N 1
ATOM 608 C CA . GLU A 1 78 ? 4.130 -10.624 -8.957 1.00 93.56 78 GLU A CA 1
ATOM 609 C C . GLU A 1 78 ? 2.619 -10.872 -8.807 1.00 93.56 78 GLU A C 1
ATOM 611 O O . GLU A 1 78 ? 1.801 -10.230 -9.461 1.00 93.56 78 GLU A O 1
ATOM 616 N N . GLU A 1 79 ? 2.228 -11.718 -7.854 1.00 94.81 79 GLU A N 1
ATOM 617 C CA . GLU A 1 79 ? 0.837 -12.038 -7.536 1.00 94.81 79 GLU A CA 1
ATOM 618 C C . GLU A 1 79 ? 0.011 -10.795 -7.137 1.00 94.81 79 GLU A C 1
ATOM 620 O O . GLU A 1 79 ? -1.209 -10.774 -7.323 1.00 94.81 79 GLU A O 1
ATOM 625 N N . ALA A 1 80 ? 0.651 -9.724 -6.646 1.00 95.50 80 ALA A N 1
ATOM 626 C CA . ALA A 1 80 ? -0.016 -8.452 -6.353 1.00 95.50 80 ALA A CA 1
ATOM 627 C C . ALA A 1 80 ? -0.588 -7.786 -7.611 1.00 95.50 80 ALA A C 1
ATOM 629 O O . ALA A 1 80 ? -1.642 -7.157 -7.535 1.00 95.50 80 ALA A O 1
ATOM 630 N N . LEU A 1 81 ? 0.050 -7.979 -8.773 1.00 93.69 81 LEU A N 1
ATOM 631 C CA . LEU A 1 81 ? -0.449 -7.478 -10.058 1.00 93.69 81 LEU A CA 1
ATOM 632 C C . LEU A 1 81 ? -1.748 -8.174 -10.494 1.00 93.69 81 LEU A C 1
ATOM 634 O O . LEU A 1 81 ? -2.468 -7.666 -11.352 1.00 93.69 81 LEU A O 1
ATOM 638 N N . HIS A 1 82 ? -2.045 -9.331 -9.899 1.00 93.44 82 HIS A N 1
ATOM 639 C CA . HIS A 1 82 ? -3.207 -10.168 -10.189 1.00 93.44 82 HIS A CA 1
ATOM 640 C C . HIS A 1 82 ? -4.282 -10.084 -9.093 1.00 93.44 82 HIS A C 1
ATOM 642 O O . HIS A 1 82 ? -5.156 -10.944 -9.003 1.00 93.44 82 HIS A O 1
ATOM 648 N N . GLY A 1 83 ? -4.244 -9.032 -8.268 1.00 92.44 83 GLY A N 1
ATOM 649 C CA . GLY A 1 83 ? -5.292 -8.724 -7.295 1.00 92.44 83 GLY A CA 1
ATOM 650 C C . GLY A 1 83 ? -5.095 -9.334 -5.907 1.00 92.44 83 GLY A C 1
ATOM 651 O O . GLY A 1 83 ? -6.012 -9.232 -5.086 1.00 92.44 83 GLY A O 1
ATOM 652 N N . LEU A 1 84 ? -3.927 -9.923 -5.619 1.00 96.31 84 LEU A N 1
ATOM 653 C CA . LEU A 1 84 ? -3.565 -10.322 -4.259 1.00 96.31 84 LEU A CA 1
ATOM 654 C C . LEU A 1 84 ? -3.544 -9.092 -3.341 1.00 96.31 84 LEU A C 1
ATOM 656 O O . LEU A 1 84 ? -2.803 -8.136 -3.571 1.00 96.31 84 LEU A O 1
ATOM 660 N N . THR A 1 85 ? -4.321 -9.147 -2.261 1.00 97.38 85 THR A N 1
ATOM 661 C CA . THR A 1 85 ? -4.267 -8.141 -1.197 1.00 97.38 85 THR A CA 1
ATOM 662 C C . THR A 1 85 ? -3.082 -8.410 -0.286 1.00 97.38 85 THR A C 1
ATOM 664 O O . THR A 1 85 ? -3.022 -9.443 0.379 1.00 97.38 85 THR A O 1
ATOM 667 N N . LEU A 1 86 ? -2.147 -7.466 -0.236 1.00 96.88 86 LEU A N 1
ATOM 668 C CA . LEU A 1 86 ? -0.921 -7.581 0.539 1.00 96.88 86 LEU A CA 1
ATOM 669 C C . LEU A 1 86 ? -1.179 -7.235 2.010 1.00 96.88 86 LEU A C 1
ATOM 671 O O . LEU A 1 86 ? -1.500 -6.082 2.314 1.00 96.88 86 LEU A O 1
ATOM 675 N N . PRO A 1 87 ? -1.032 -8.194 2.942 1.00 95.00 87 PRO A N 1
ATOM 676 C CA . PRO A 1 87 ? -1.170 -7.913 4.360 1.00 95.00 87 PRO A CA 1
ATOM 677 C C . PRO A 1 87 ? 0.066 -7.160 4.852 1.00 95.00 87 PRO A C 1
ATOM 679 O O . PRO A 1 87 ? 1.189 -7.661 4.784 1.00 95.00 87 PRO A O 1
ATOM 682 N N . LEU A 1 88 ? -0.143 -5.961 5.381 1.00 93.62 88 LEU A N 1
ATOM 683 C CA . LEU A 1 88 ? 0.905 -5.095 5.894 1.00 93.62 88 LEU A CA 1
ATOM 684 C C . LEU A 1 88 ? 0.724 -4.834 7.386 1.00 93.62 88 LEU A C 1
ATOM 686 O O . LEU A 1 88 ? -0.382 -4.765 7.929 1.00 93.62 88 LEU A O 1
ATOM 690 N N . LYS A 1 89 ? 1.858 -4.662 8.061 1.00 89.69 89 LYS A N 1
ATOM 691 C CA . LYS A 1 89 ? 1.893 -4.152 9.429 1.00 89.69 89 LYS A CA 1
ATOM 692 C C . LYS A 1 89 ? 1.725 -2.634 9.410 1.00 89.69 89 LYS A C 1
ATOM 694 O O . LYS A 1 89 ? 2.211 -1.982 8.484 1.00 89.69 89 LYS A O 1
ATOM 699 N N . ARG A 1 90 ? 1.086 -2.060 10.430 1.00 89.00 90 ARG A N 1
ATOM 700 C CA . ARG A 1 90 ? 0.878 -0.606 10.556 1.00 89.00 90 ARG A CA 1
ATOM 701 C C . ARG A 1 90 ? 2.191 0.185 10.455 1.00 89.00 90 ARG A C 1
ATOM 703 O O . ARG A 1 90 ? 2.232 1.252 9.859 1.00 89.00 90 ARG A O 1
ATOM 710 N N . GLU A 1 91 ? 3.279 -0.373 10.970 1.00 89.75 91 GLU A N 1
ATOM 711 C CA . GLU A 1 91 ? 4.633 0.190 11.003 1.00 89.75 91 GLU A CA 1
ATOM 712 C C . GLU A 1 91 ? 5.231 0.430 9.609 1.00 89.75 91 GLU A C 1
ATOM 714 O O . GLU A 1 91 ? 6.176 1.204 9.466 1.00 89.75 91 GLU A O 1
ATOM 719 N N . THR A 1 92 ? 4.662 -0.184 8.563 1.00 91.50 92 THR A N 1
ATOM 720 C CA . THR A 1 92 ? 5.013 0.140 7.170 1.00 91.50 92 THR A CA 1
ATOM 721 C C . THR A 1 92 ? 4.683 1.592 6.804 1.00 91.50 92 THR A C 1
ATOM 723 O O . THR A 1 92 ? 5.318 2.127 5.902 1.00 91.50 92 THR A O 1
ATOM 726 N N . LEU A 1 93 ? 3.746 2.236 7.514 1.00 90.75 93 LEU A N 1
ATOM 727 C CA . LEU A 1 93 ? 3.305 3.617 7.276 1.00 90.75 93 LEU A CA 1
ATOM 728 C C . LEU A 1 93 ? 4.104 4.659 8.064 1.00 90.75 93 LEU A C 1
ATOM 730 O O . LEU A 1 93 ? 4.097 5.832 7.713 1.00 90.75 93 LEU A O 1
ATOM 734 N N . THR A 1 94 ? 4.777 4.259 9.144 1.00 82.50 94 THR A N 1
ATOM 735 C CA . THR A 1 94 ? 5.485 5.192 10.038 1.00 82.50 94 THR A CA 1
ATOM 736 C C . THR A 1 94 ? 6.975 5.305 9.738 1.00 82.50 94 THR A C 1
ATOM 738 O O . THR A 1 94 ? 7.674 6.049 10.419 1.00 82.50 94 THR A O 1
ATOM 741 N N . GLY A 1 95 ? 7.493 4.526 8.782 1.00 71.00 95 GLY A N 1
ATOM 742 C CA . GLY A 1 95 ? 8.935 4.410 8.552 1.00 71.00 95 GLY A CA 1
ATOM 743 C C . GLY A 1 95 ? 9.686 3.719 9.700 1.00 71.00 95 GLY A C 1
ATOM 744 O O . GLY A 1 95 ? 10.909 3.725 9.715 1.00 71.00 95 GLY A O 1
ATOM 745 N N . GLY A 1 96 ? 8.977 3.094 10.650 1.00 74.88 96 GLY A N 1
ATOM 746 C CA . GLY A 1 96 ? 9.571 2.434 11.822 1.00 74.88 96 GLY A CA 1
ATOM 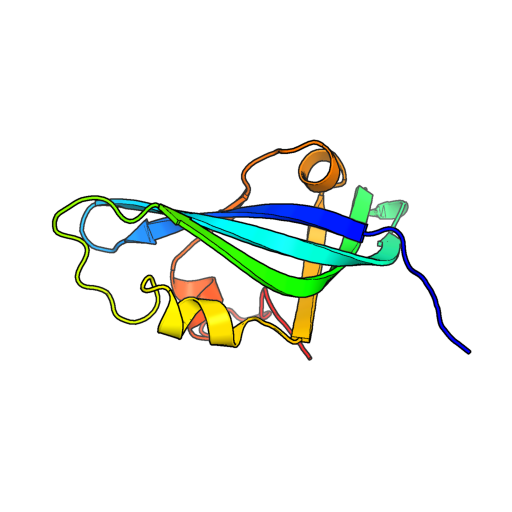747 C C . GLY A 1 96 ? 10.266 1.100 11.524 1.00 74.88 96 GLY A C 1
ATOM 748 O O . GLY A 1 96 ? 10.760 0.437 12.434 1.00 74.88 96 GLY A O 1
ATOM 749 N N . LEU A 1 97 ? 10.290 0.676 10.261 1.00 80.69 97 LEU A N 1
ATOM 750 C CA . LEU A 1 97 ? 11.004 -0.516 9.820 1.00 80.69 97 LEU A CA 1
ATOM 751 C C . LEU A 1 97 ? 12.466 -0.182 9.519 1.00 80.69 97 LEU A C 1
ATOM 753 O O . LEU A 1 97 ? 12.770 0.864 8.958 1.00 80.69 97 LEU A O 1
ATOM 757 N N . ARG A 1 98 ? 13.370 -1.133 9.792 1.00 84.19 98 ARG A N 1
ATOM 758 C CA . ARG A 1 98 ? 14.793 -1.018 9.419 1.00 84.19 98 ARG A CA 1
ATOM 759 C C . ARG A 1 98 ? 14.988 -0.748 7.922 1.00 84.19 98 ARG A C 1
ATOM 761 O O . ARG A 1 98 ? 15.943 -0.084 7.540 1.00 84.19 98 ARG A O 1
ATOM 768 N N . ILE A 1 99 ? 14.110 -1.308 7.093 1.00 83.75 99 ILE A N 1
ATOM 769 C CA . ILE A 1 99 ? 14.042 -1.046 5.658 1.00 83.75 99 ILE A CA 1
ATOM 770 C C . ILE A 1 99 ? 12.613 -0.580 5.372 1.00 83.75 99 ILE A C 1
ATOM 772 O O . ILE A 1 99 ? 11.678 -1.326 5.688 1.00 83.75 99 ILE A O 1
ATOM 776 N N . PRO A 1 100 ? 12.422 0.627 4.814 1.00 87.19 100 PRO A N 1
ATOM 777 C CA . PRO A 1 100 ? 11.093 1.145 4.544 1.00 87.19 100 PRO A CA 1
ATOM 778 C C . PRO A 1 100 ? 10.406 0.300 3.472 1.00 87.19 100 PRO A C 1
ATOM 780 O O . PRO A 1 100 ? 11.019 -0.122 2.491 1.00 87.19 100 PRO A O 1
ATOM 783 N N . TYR A 1 101 ? 9.116 0.044 3.672 1.00 91.69 101 TYR A N 1
ATOM 784 C CA . TYR A 1 101 ? 8.323 -0.698 2.695 1.00 91.69 101 TYR A CA 1
ATOM 785 C C . TYR A 1 101 ? 7.956 0.178 1.484 1.00 91.69 101 TYR A C 1
ATOM 787 O O . TYR A 1 101 ? 7.971 -0.299 0.351 1.00 91.69 101 TYR A O 1
ATOM 795 N N . PHE A 1 102 ? 7.693 1.463 1.738 1.00 94.25 102 PHE A N 1
ATOM 796 C CA . PHE A 1 102 ? 7.456 2.505 0.740 1.00 94.25 102 PHE A CA 1
ATOM 797 C C . PHE A 1 102 ? 8.630 3.487 0.750 1.00 94.25 102 PHE A C 1
ATOM 799 O O . PHE A 1 102 ? 9.020 3.951 1.821 1.00 94.25 102 PHE A O 1
ATOM 806 N N . PHE A 1 103 ? 9.198 3.801 -0.409 1.00 92.81 103 PHE A N 1
ATOM 807 C CA . PHE A 1 103 ? 10.403 4.632 -0.530 1.00 92.81 103 PHE A CA 1
ATOM 808 C C . PHE A 1 103 ? 10.303 5.591 -1.721 1.00 92.81 103 PHE A C 1
ATOM 810 O O . PHE A 1 103 ? 9.505 5.363 -2.624 1.00 92.81 103 PHE A O 1
ATOM 817 N N . ASP A 1 104 ? 11.074 6.679 -1.699 1.00 83.69 104 ASP A N 1
ATOM 818 C CA . ASP A 1 104 ? 11.142 7.667 -2.788 1.00 83.69 104 ASP A CA 1
ATOM 819 C C . ASP A 1 104 ? 12.089 7.222 -3.917 1.00 83.69 104 ASP A C 1
ATOM 821 O O . ASP A 1 104 ? 13.206 6.742 -3.624 1.00 83.69 104 ASP A O 1
#

Organism: NCBI:txid877466